Protein AF-A0A7X6XCK7-F1 (afdb_monomer)

Radius of gyration: 11.43 Å; Cα contacts (8 Å, |Δi|>4): 51; chains: 1; bounding box: 24×17×30 Å

Solvent-accessible surface area (backbone atoms only — not comparable to full-atom values): 3384 Å² total; per-residue (Å²): 138,69,76,43,65,68,41,75,42,32,91,60,30,84,85,53,52,87,45,76,34,70,65,45,70,81,67,89,46,72,68,50,43,53,49,50,56,63,75,46,61,89,56,90,83,83,89,79,80,92,81

Nearest PDB structures (foldseek):
  4jay-assembly1_A  TM=9.120E-01  e=2.830E-01  Pseudomonas aeruginosa PAO1
  3i99-assembly1_A  TM=9.309E-01  e=2.458E-01  Vibrio cholerae O1 biovar El Tor str. N16961

pLDDT: mean 93.16, std 4.38, range [74.88, 96.69]

Foldseek 3Di:
DDKDAFDWCLQQDPVSDTDTDRIDDDDPDPVSVVCVCVVPVPDDDDDGDSD

Structure (mmCIF, N/CA/C/O backbone):
data_AF-A0A7X6XCK7-F1
#
_entry.id   AF-A0A7X6XCK7-F1
#
loop_
_atom_site.group_PDB
_atom_site.id
_atom_site.type_symbol
_atom_site.label_atom_id
_atom_site.label_alt_id
_atom_site.label_comp_id
_atom_site.label_asym_id
_atom_site.label_entity_id
_atom_site.label_seq_id
_atom_site.pdbx_PDB_ins_code
_atom_site.Cartn_x
_atom_site.Cartn_y
_atom_site.Cartn_z
_atom_site.occupancy
_atom_site.B_iso_or_equiv
_atom_site.auth_seq_id
_atom_site.auth_comp_id
_atom_site.auth_asym_id
_atom_site.auth_atom_id
_atom_site.pdbx_PDB_model_num
ATOM 1 N N . MET A 1 1 ? -3.015 10.625 9.122 1.00 74.88 1 MET A N 1
ATOM 2 C CA . MET A 1 1 ? -3.800 9.922 8.089 1.00 74.88 1 MET A CA 1
ATOM 3 C C . MET A 1 1 ? -4.001 10.844 6.907 1.00 74.88 1 MET A C 1
ATOM 5 O O . MET A 1 1 ? -4.889 11.684 6.940 1.00 74.88 1 MET A O 1
ATOM 9 N N . ASN A 1 2 ? -3.154 10.708 5.889 1.00 86.62 2 ASN A N 1
ATOM 10 C CA . ASN A 1 2 ? -3.353 11.354 4.594 1.00 86.62 2 ASN A CA 1
ATOM 11 C C . ASN A 1 2 ? -3.709 10.265 3.576 1.00 86.62 2 ASN A C 1
ATOM 13 O O . ASN A 1 2 ? -2.825 9.530 3.135 1.00 86.62 2 ASN A O 1
ATOM 17 N N . ILE A 1 3 ? -5.003 10.107 3.288 1.00 93.31 3 ILE A N 1
ATOM 18 C CA . ILE A 1 3 ? -5.486 9.150 2.291 1.00 93.31 3 ILE A CA 1
ATOM 19 C C . ILE A 1 3 ? -5.622 9.891 0.969 1.00 93.31 3 ILE A C 1
ATOM 21 O O . ILE A 1 3 ? -6.404 10.831 0.845 1.00 93.31 3 ILE A O 1
ATOM 25 N N . GLN A 1 4 ? -4.850 9.460 -0.018 1.00 94.69 4 GLN A N 1
ATOM 26 C CA . GLN A 1 4 ? -4.935 9.972 -1.373 1.00 94.69 4 GLN A CA 1
ATOM 27 C C . GLN A 1 4 ? -5.848 9.067 -2.192 1.00 94.69 4 GLN A C 1
ATOM 29 O O . GLN A 1 4 ? -5.814 7.842 -2.069 1.00 94.69 4 GLN A O 1
ATOM 34 N N . HIS A 1 5 ? -6.663 9.674 -3.044 1.00 96.00 5 HIS A N 1
ATOM 35 C CA . HIS A 1 5 ? -7.611 8.953 -3.878 1.00 96.00 5 HIS A CA 1
ATOM 36 C C . HIS A 1 5 ? -7.150 8.968 -5.325 1.00 96.00 5 HIS A C 1
ATOM 38 O O . HIS A 1 5 ? -6.701 9.998 -5.823 1.00 96.00 5 HIS A O 1
ATOM 44 N N . ASN A 1 6 ? -7.362 7.855 -6.027 1.00 96.06 6 ASN A N 1
ATOM 45 C CA . ASN A 1 6 ? -7.223 7.800 -7.480 1.00 96.06 6 ASN A CA 1
ATOM 46 C C . ASN A 1 6 ? -5.833 8.218 -8.001 1.00 96.06 6 ASN A C 1
ATOM 48 O O . ASN A 1 6 ? -5.742 8.860 -9.049 1.00 96.06 6 ASN A O 1
ATOM 52 N N . ILE A 1 7 ? -4.760 7.835 -7.303 1.00 96.06 7 ILE A N 1
ATOM 53 C CA . ILE A 1 7 ? -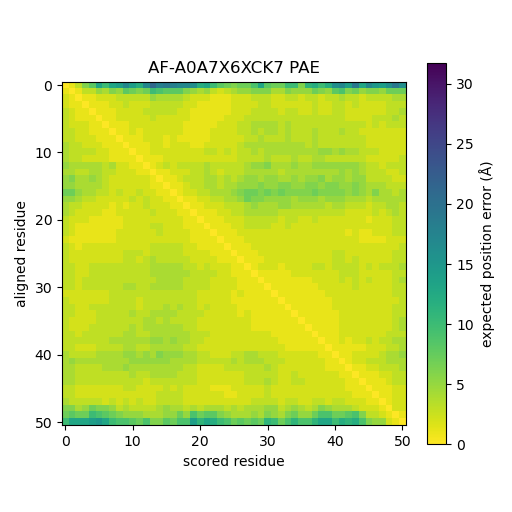3.390 8.221 -7.666 1.00 96.06 7 ILE A CA 1
ATOM 54 C C . ILE A 1 7 ? -2.721 7.216 -8.606 1.00 96.06 7 ILE A C 1
ATOM 56 O O . ILE A 1 7 ? -3.067 6.033 -8.619 1.00 96.06 7 ILE A O 1
ATOM 60 N N . GLN A 1 8 ? -1.723 7.679 -9.359 1.00 95.12 8 GLN A N 1
ATOM 61 C CA . GLN A 1 8 ? -0.840 6.809 -10.134 1.00 95.12 8 GLN A CA 1
ATOM 62 C C . GLN A 1 8 ? 0.267 6.214 -9.258 1.00 95.12 8 GLN A C 1
ATOM 64 O O . GLN A 1 8 ? 0.961 6.937 -8.549 1.00 95.12 8 GLN A O 1
ATOM 69 N N . LEU A 1 9 ? 0.468 4.902 -9.372 1.00 95.00 9 LEU A N 1
ATOM 70 C CA . LEU A 1 9 ? 1.513 4.148 -8.675 1.00 95.00 9 LEU A CA 1
ATOM 71 C C . LEU A 1 9 ? 2.842 4.106 -9.439 1.00 95.00 9 LEU A C 1
ATOM 73 O O . LEU A 1 9 ? 3.804 3.519 -8.954 1.00 95.00 9 LEU A O 1
ATOM 77 N N . LYS A 1 10 ? 2.926 4.740 -10.614 1.00 94.25 10 LYS A N 1
ATOM 78 C CA . LYS A 1 10 ? 4.146 4.827 -11.432 1.00 94.25 10 LYS A CA 1
ATOM 79 C C . LYS A 1 10 ? 5.398 5.302 -10.668 1.00 94.25 10 LYS A C 1
ATOM 81 O O . LYS A 1 10 ? 6.455 4.724 -10.902 1.00 94.25 10 LYS A O 1
ATOM 86 N N . PRO A 1 11 ? 5.328 6.294 -9.752 1.00 92.19 11 PRO A N 1
ATOM 87 C CA . PRO A 1 11 ? 6.486 6.702 -8.946 1.00 92.19 11 PRO A CA 1
ATOM 88 C C . PRO A 1 11 ? 6.886 5.685 -7.868 1.00 92.19 11 PRO A C 1
ATOM 90 O O . PRO A 1 11 ? 7.989 5.764 -7.339 1.00 92.19 11 PRO A O 1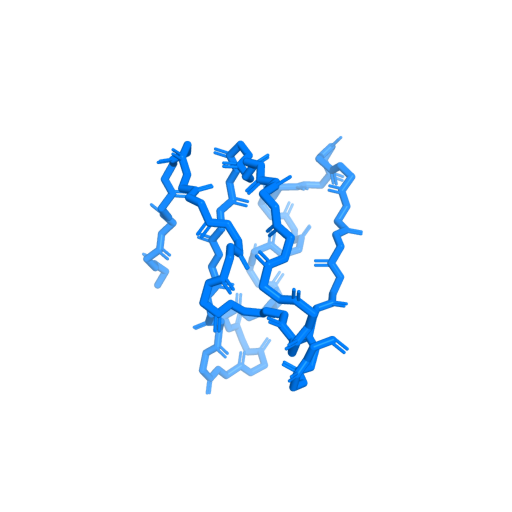
ATOM 93 N N . TYR A 1 12 ? 5.992 4.751 -7.544 1.00 92.00 12 TYR A N 1
ATOM 94 C CA . TYR A 1 12 ? 6.119 3.793 -6.447 1.00 92.00 12 TYR A CA 1
ATOM 95 C C . TYR A 1 12 ? 6.501 2.390 -6.929 1.00 92.00 12 TYR A C 1
ATOM 97 O O . TYR A 1 12 ? 6.431 1.442 -6.158 1.00 92.00 12 TYR A O 1
ATOM 105 N N . ASN A 1 13 ? 6.878 2.236 -8.203 1.00 90.38 13 ASN A N 1
ATOM 106 C CA . ASN A 1 13 ? 7.400 0.983 -8.732 1.00 90.38 13 ASN A CA 1
ATOM 107 C C . ASN A 1 13 ? 8.579 1.243 -9.682 1.00 90.38 13 ASN A C 1
ATOM 109 O O . ASN A 1 13 ? 8.542 2.143 -10.523 1.00 90.38 13 ASN A O 1
ATOM 113 N N . SER A 1 14 ? 9.642 0.447 -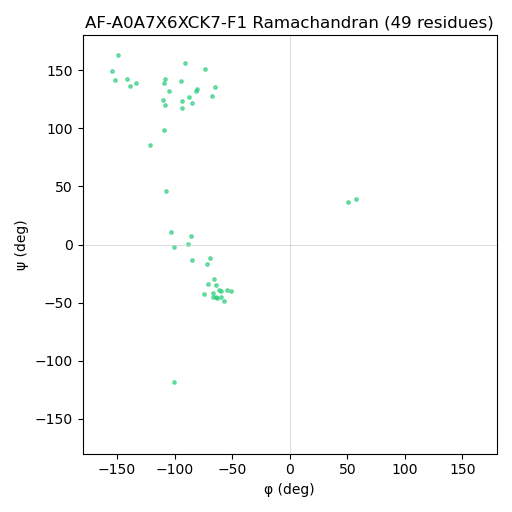9.555 1.00 92.31 14 SER A N 1
ATOM 114 C CA . SER A 1 14 ? 10.889 0.622 -10.316 1.00 92.31 14 SER A CA 1
ATOM 115 C C . SER A 1 14 ? 10.716 0.392 -11.820 1.00 92.31 14 SER A C 1
ATOM 117 O O . SER A 1 14 ? 11.380 1.045 -12.624 1.00 92.31 14 SER A O 1
ATOM 119 N N . PHE A 1 15 ? 9.770 -0.467 -12.204 1.00 93.25 15 PHE A N 1
ATOM 120 C CA . PHE A 1 15 ? 9.392 -0.703 -13.598 1.00 93.25 15 PHE A CA 1
ATOM 121 C C . PHE A 1 15 ? 8.669 0.487 -14.247 1.00 93.25 15 PHE A C 1
ATOM 123 O O . PHE A 1 15 ? 8.502 0.508 -15.467 1.00 93.25 15 PHE A O 1
ATOM 130 N N . ARG A 1 16 ? 8.248 1.483 -13.455 1.00 90.25 16 ARG A N 1
ATOM 131 C CA . ARG A 1 16 ? 7.464 2.652 -13.879 1.00 90.25 16 ARG A CA 1
ATOM 132 C C . ARG A 1 16 ? 6.231 2.270 -14.699 1.00 90.25 16 ARG A C 1
ATOM 134 O O . ARG A 1 16 ? 5.858 2.979 -15.638 1.00 90.25 16 ARG A O 1
ATOM 141 N N . THR A 1 17 ? 5.596 1.159 -14.344 1.00 93.31 17 THR A N 1
ATOM 142 C CA . THR A 1 17 ? 4.342 0.730 -14.955 1.00 93.31 17 THR A CA 1
ATOM 143 C C . THR A 1 17 ? 3.188 1.590 -14.467 1.00 93.31 17 T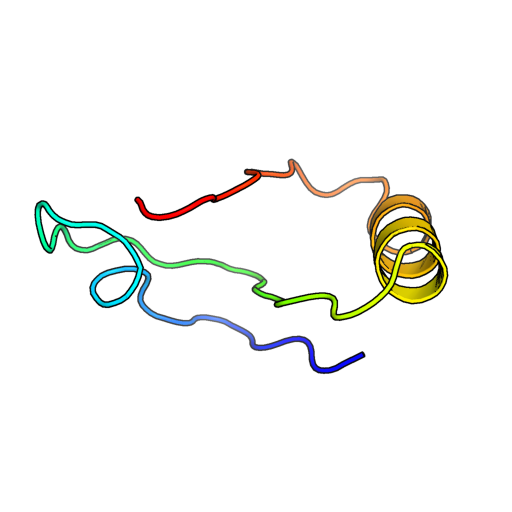HR A C 1
ATOM 145 O O . THR A 1 17 ? 3.201 2.136 -13.358 1.00 93.31 17 THR A O 1
ATOM 148 N N . GLU A 1 18 ? 2.183 1.733 -15.329 1.00 93.75 18 GLU A N 1
ATOM 149 C CA . GLU A 1 18 ? 0.983 2.496 -15.022 1.00 93.75 18 GLU A CA 1
ATOM 150 C C . GLU A 1 18 ? 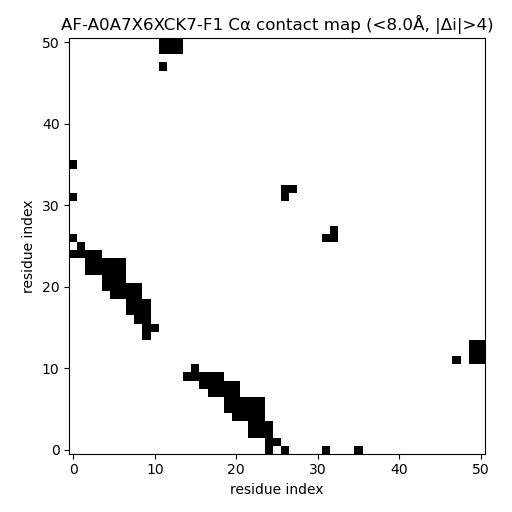-0.015 1.626 -14.269 1.00 93.75 18 GLU A C 1
ATOM 152 O O . GLU A 1 18 ? -0.464 0.589 -14.752 1.00 93.75 18 GLU A O 1
ATOM 157 N N . ALA A 1 19 ? -0.380 2.076 -13.076 1.00 93.19 19 ALA A N 1
ATOM 158 C CA . ALA A 1 19 ? -1.401 1.450 -12.254 1.00 93.19 19 ALA A CA 1
ATOM 159 C C . ALA A 1 19 ? -2.039 2.518 -11.374 1.00 93.19 19 ALA A C 1
ATOM 161 O O . ALA A 1 19 ? -1.359 3.421 -10.886 1.00 93.19 19 ALA A O 1
ATOM 162 N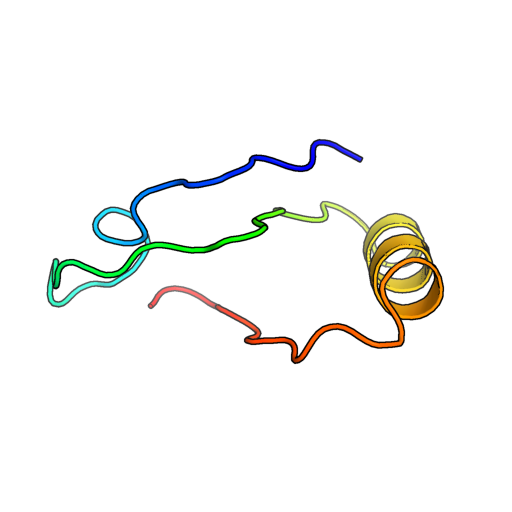 N . LYS A 1 20 ? -3.353 2.434 -11.178 1.00 95.50 20 LYS A N 1
ATOM 163 C CA . LYS A 1 20 ? -4.098 3.422 -10.401 1.00 95.50 20 LYS A CA 1
ATOM 164 C C . LYS A 1 20 ? -4.561 2.815 -9.086 1.00 95.50 20 LYS A C 1
ATOM 166 O O . LYS A 1 20 ? -5.274 1.814 -9.086 1.00 95.50 20 LYS A O 1
ATOM 171 N N . ALA A 1 21 ? -4.194 3.443 -7.976 1.00 95.69 21 ALA A N 1
ATOM 172 C CA . ALA A 1 21 ? -4.703 3.080 -6.663 1.00 95.69 21 ALA A CA 1
ATOM 173 C C . ALA A 1 21 ? -6.005 3.838 -6.381 1.00 95.69 21 ALA A C 1
ATOM 175 O O . ALA A 1 21 ? -6.044 5.067 -6.459 1.00 95.69 21 ALA A O 1
ATOM 176 N N . LYS A 1 22 ? -7.071 3.112 -6.018 1.00 96.69 22 LYS A N 1
ATOM 177 C CA . LYS A 1 22 ? -8.326 3.715 -5.530 1.00 96.69 22 LYS A CA 1
ATOM 178 C C . LYS A 1 22 ? -8.063 4.547 -4.272 1.00 96.69 22 LYS A C 1
ATOM 180 O O . LYS A 1 22 ? -8.546 5.673 -4.172 1.00 96.69 22 LYS A O 1
ATOM 185 N N . LEU A 1 23 ? -7.278 3.982 -3.357 1.00 95.94 23 LEU A N 1
ATOM 186 C CA . LEU A 1 23 ? -6.844 4.567 -2.094 1.00 95.94 23 LEU A CA 1
ATOM 187 C C . LEU A 1 23 ? -5.344 4.330 -1.940 1.00 95.94 23 LEU A C 1
ATOM 189 O O . LEU A 1 23 ? -4.863 3.235 -2.234 1.00 95.94 23 LEU A O 1
ATOM 193 N N . PHE A 1 24 ? -4.626 5.333 -1.457 1.00 95.81 24 PHE A N 1
ATOM 194 C CA . PHE A 1 24 ? -3.202 5.243 -1.173 1.00 95.81 24 PHE A CA 1
ATOM 195 C C . PHE A 1 24 ? -2.856 5.993 0.110 1.00 95.81 24 PHE A C 1
ATOM 197 O O . PHE A 1 24 ? -3.404 7.061 0.387 1.00 95.81 24 PHE A O 1
ATOM 204 N N . CYS A 1 25 ? -1.933 5.439 0.886 1.00 95.06 25 CYS A N 1
ATOM 205 C CA . CYS A 1 25 ? -1.436 6.047 2.109 1.00 95.06 25 CYS A CA 1
ATOM 206 C C . CYS A 1 25 ? -0.021 5.565 2.425 1.00 95.06 25 CYS A C 1
ATOM 208 O O . CYS A 1 25 ? 0.315 4.410 2.170 1.00 95.06 25 CYS A O 1
ATOM 210 N N . GLU A 1 26 ? 0.760 6.428 3.069 1.00 94.50 26 GLU A N 1
ATOM 211 C CA . GLU A 1 26 ? 2.113 6.127 3.546 1.00 94.50 26 GLU A CA 1
ATOM 212 C C . GLU A 1 26 ? 2.149 6.339 5.065 1.00 94.50 26 GLU A C 1
ATOM 214 O O . GLU A 1 26 ? 2.435 7.452 5.522 1.00 94.50 26 GLU A O 1
ATOM 219 N N . PRO A 1 27 ? 1.767 5.324 5.865 1.00 94.06 27 PRO A N 1
ATOM 220 C CA . PRO A 1 27 ? 1.762 5.450 7.315 1.00 94.06 27 PRO A CA 1
ATOM 221 C C . PRO A 1 27 ? 3.185 5.636 7.845 1.00 94.06 27 PRO A C 1
ATOM 223 O O . PRO A 1 27 ? 4.101 4.917 7.451 1.00 94.06 27 PRO A O 1
ATOM 226 N N . LYS A 1 28 ? 3.360 6.575 8.777 1.00 94.56 28 LYS A N 1
ATOM 227 C CA . LYS A 1 28 ? 4.674 6.886 9.374 1.00 94.56 28 LYS A CA 1
ATOM 228 C C . LYS A 1 28 ? 4.885 6.267 10.756 1.00 94.56 28 LYS A C 1
ATOM 230 O O . LYS A 1 28 ? 5.953 6.431 11.338 1.00 94.56 28 LYS A O 1
ATOM 235 N N . SER A 1 29 ? 3.881 5.574 11.294 1.00 95.75 29 SER A N 1
ATOM 236 C CA . SER A 1 29 ? 3.964 4.889 12.584 1.00 95.75 29 SER A CA 1
ATOM 237 C C . SER A 1 29 ? 3.086 3.635 12.630 1.00 95.75 29 SER A C 1
ATOM 239 O O . SER A 1 29 ? 2.167 3.460 11.821 1.00 95.75 29 SER A O 1
ATOM 241 N N . VAL A 1 30 ? 3.352 2.766 13.608 1.00 96.19 30 VAL A N 1
ATOM 242 C CA . VAL A 1 30 ? 2.586 1.530 13.842 1.00 96.19 30 VAL A CA 1
ATOM 243 C C . VAL A 1 30 ? 1.136 1.840 14.221 1.00 96.19 30 VAL A C 1
ATOM 245 O O . VAL A 1 30 ? 0.211 1.128 13.820 1.00 96.19 30 VAL A O 1
ATOM 248 N N . GLU A 1 31 ? 0.912 2.929 14.951 1.00 95.94 31 GLU A N 1
ATOM 249 C CA . GLU A 1 31 ? -0.416 3.391 15.352 1.00 95.94 31 GLU A CA 1
ATOM 250 C C . GLU A 1 31 ? -1.222 3.849 14.135 1.00 95.94 31 GLU A C 1
ATOM 252 O O . GLU A 1 31 ? -2.410 3.537 14.028 1.00 95.94 31 GLU A O 1
ATOM 257 N N . GLU A 1 32 ? -0.590 4.566 13.202 1.00 94.69 32 GLU A N 1
ATOM 258 C CA . GLU A 1 32 ? -1.238 4.999 11.964 1.00 94.69 32 GLU A CA 1
ATOM 259 C C . GLU A 1 32 ? -1.586 3.804 11.071 1.00 94.69 32 GLU A C 1
ATOM 261 O O . GLU A 1 32 ? -2.725 3.697 10.610 1.00 94.69 32 GLU A O 1
ATOM 266 N N . LEU A 1 33 ? -0.651 2.864 10.904 1.00 94.50 33 LEU A N 1
ATOM 267 C CA . LEU A 1 33 ? -0.893 1.621 10.174 1.00 94.50 33 LEU A CA 1
ATOM 268 C C . LEU A 1 33 ? -2.065 0.839 10.783 1.00 94.50 33 LEU A C 1
ATOM 270 O O . LEU A 1 33 ? -2.995 0.456 10.073 1.00 94.50 33 LEU A O 1
ATOM 274 N N . SER A 1 34 ? -2.063 0.656 12.106 1.00 95.56 34 SER A N 1
ATOM 275 C CA . SER A 1 34 ? -3.121 -0.067 12.822 1.00 95.56 34 SER A CA 1
ATOM 276 C C . SER A 1 34 ? -4.491 0.586 12.637 1.00 95.56 34 SER A C 1
ATOM 278 O O . SER A 1 34 ? -5.488 -0.113 12.441 1.00 95.56 34 SER A O 1
ATOM 280 N N . LYS A 1 35 ? -4.555 1.923 12.660 1.00 94.94 35 LYS A N 1
ATOM 281 C CA . LYS A 1 35 ? -5.791 2.671 12.392 1.00 94.94 35 LYS A CA 1
ATOM 282 C C . LYS A 1 35 ? -6.286 2.451 10.963 1.00 94.94 35 LYS A C 1
ATOM 284 O O . LYS A 1 35 ? -7.465 2.162 10.786 1.00 94.94 35 LYS A O 1
ATOM 289 N N . ILE A 1 36 ? -5.406 2.530 9.964 1.00 93.88 36 ILE A N 1
ATOM 290 C CA . ILE A 1 36 ? -5.768 2.352 8.548 1.00 93.88 36 ILE A CA 1
ATOM 291 C C . ILE A 1 36 ? -6.275 0.934 8.285 1.00 93.88 36 ILE A C 1
ATOM 293 O O . ILE A 1 36 ? -7.313 0.759 7.647 1.00 93.88 36 ILE A O 1
ATOM 297 N N . VAL A 1 37 ? -5.584 -0.079 8.814 1.00 93.38 37 VAL A N 1
ATOM 298 C CA . VAL A 1 37 ? -5.963 -1.483 8.609 1.00 93.38 37 VAL A CA 1
ATOM 299 C C . VAL A 1 37 ? -7.351 -1.773 9.180 1.00 93.38 37 VAL A C 1
ATOM 301 O O . VAL A 1 37 ? -8.126 -2.481 8.538 1.00 93.38 37 VAL A O 1
ATOM 304 N N . ARG A 1 38 ? -7.678 -1.199 10.346 1.00 94.81 38 ARG A N 1
ATOM 305 C CA . ARG A 1 38 ? -8.995 -1.344 10.987 1.00 94.81 38 ARG A CA 1
ATOM 306 C C . ARG A 1 38 ? -10.087 -0.532 10.292 1.00 94.81 38 ARG A C 1
ATOM 308 O O . ARG A 1 38 ? -11.185 -1.040 10.128 1.00 94.81 38 ARG A O 1
ATOM 315 N N . HIS A 1 39 ? -9.801 0.713 9.907 1.00 95.00 39 HIS A N 1
ATOM 316 C CA . HIS A 1 39 ? -10.802 1.614 9.325 1.00 95.00 39 HIS A CA 1
ATOM 317 C C . HIS A 1 39 ? -11.218 1.200 7.908 1.00 95.00 39 HIS A C 1
ATOM 319 O O . HIS A 1 39 ? -12.373 1.358 7.537 1.00 95.00 39 HIS A O 1
ATOM 325 N N . TYR A 1 40 ? -10.290 0.636 7.131 1.00 93.88 40 TYR A N 1
ATOM 326 C CA . TYR A 1 40 ? -10.544 0.139 5.779 1.00 93.88 40 TYR A CA 1
ATOM 327 C C . TYR A 1 40 ? -10.546 -1.391 5.748 1.00 93.88 40 TYR A C 1
ATOM 329 O O . TYR A 1 40 ? -9.876 -1.987 4.905 1.00 93.88 40 TYR A O 1
ATOM 337 N N . SER A 1 41 ? -11.232 -2.049 6.687 1.00 94.69 41 SER A N 1
ATOM 338 C CA . SER A 1 41 ? -11.238 -3.517 6.818 1.00 94.69 41 SER A CA 1
ATOM 339 C C . SER A 1 41 ? -11.635 -4.230 5.525 1.00 94.69 41 SER A C 1
ATOM 341 O O . SER A 1 41 ? -10.989 -5.211 5.160 1.00 94.69 41 SER A O 1
ATOM 343 N N . ASP A 1 42 ? -12.610 -3.674 4.807 1.00 95.69 42 ASP A N 1
ATOM 344 C CA . ASP A 1 42 ? -13.264 -4.313 3.657 1.00 95.69 42 ASP A CA 1
ATOM 345 C C . ASP A 1 42 ? -12.506 -4.099 2.337 1.00 95.69 42 ASP A C 1
ATOM 347 O O . ASP A 1 42 ? -12.748 -4.781 1.341 1.00 95.69 42 ASP A O 1
ATOM 351 N N . GLU A 1 43 ? -11.550 -3.167 2.319 1.00 94.88 43 GLU A N 1
ATOM 352 C CA . GLU A 1 43 ? -10.700 -2.921 1.158 1.00 94.88 43 GLU A CA 1
ATOM 353 C C . GLU A 1 43 ? -9.571 -3.958 1.097 1.00 94.88 43 GLU A C 1
ATOM 355 O O . GLU A 1 43 ? -8.873 -4.216 2.091 1.00 94.88 43 GLU A O 1
ATOM 360 N N . LYS A 1 44 ? -9.341 -4.520 -0.097 1.00 95.19 44 LYS A N 1
ATOM 361 C CA . LYS A 1 44 ? -8.168 -5.361 -0.370 1.00 95.19 44 LYS A CA 1
ATOM 362 C C . LYS A 1 44 ? -6.912 -4.493 -0.318 1.00 95.19 44 LYS A C 1
ATOM 364 O O . LYS A 1 44 ? -6.842 -3.458 -0.976 1.00 95.19 44 LYS A O 1
ATOM 369 N N . LYS A 1 45 ? -5.922 -4.921 0.465 1.00 94.06 45 LYS A N 1
ATOM 370 C CA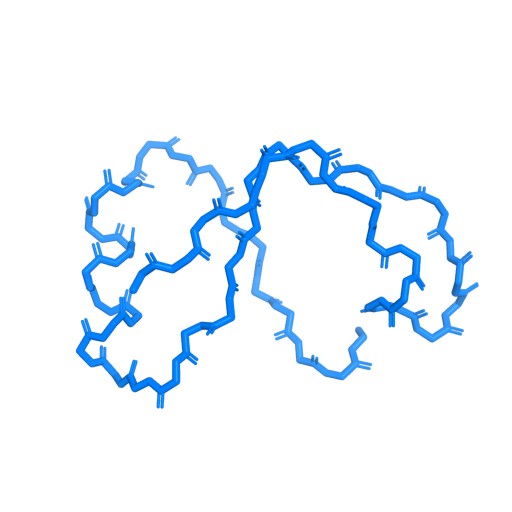 . LYS A 1 45 ? -4.713 -4.137 0.747 1.00 94.06 45 LYS A CA 1
ATOM 371 C C . LYS A 1 45 ? -3.534 -4.697 -0.033 1.00 94.06 45 LYS A C 1
ATOM 373 O O . LYS A 1 45 ? -3.290 -5.899 -0.004 1.00 94.06 45 LYS A O 1
ATOM 378 N N . LEU A 1 46 ? -2.802 -3.806 -0.689 1.00 94.25 46 LEU A N 1
ATOM 379 C CA . LEU A 1 46 ? -1.492 -4.071 -1.267 1.00 94.25 46 LEU A CA 1
ATOM 380 C C . LEU A 1 46 ? -0.464 -3.331 -0.411 1.00 94.25 46 LEU A C 1
ATOM 382 O O . LEU A 1 46 ? -0.560 -2.115 -0.262 1.00 94.25 46 LEU A O 1
ATOM 386 N N . VAL A 1 47 ? 0.482 -4.062 0.176 1.00 93.81 47 VAL A N 1
ATOM 387 C CA . VAL A 1 47 ? 1.576 -3.467 0.952 1.00 93.81 47 VAL A CA 1
ATOM 388 C C . VAL A 1 47 ? 2.763 -3.278 0.018 1.00 93.81 47 VAL A C 1
ATOM 390 O O . VAL A 1 47 ? 3.206 -4.237 -0.607 1.00 93.81 47 VAL A O 1
ATOM 393 N N . LEU A 1 48 ? 3.252 -2.044 -0.080 1.00 91.75 48 LEU A N 1
ATOM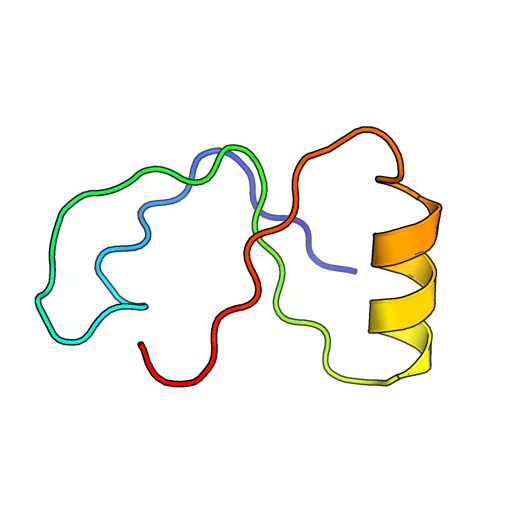 394 C CA . LEU A 1 48 ? 4.379 -1.670 -0.929 1.00 91.75 48 LEU A CA 1
ATOM 395 C C . LEU A 1 48 ? 5.603 -1.351 -0.063 1.00 91.75 48 LEU A C 1
ATOM 397 O O . LEU A 1 48 ? 5.476 -0.717 0.984 1.00 91.75 48 LEU A O 1
ATOM 401 N N . GLY A 1 49 ? 6.773 -1.805 -0.512 1.00 89.00 49 GLY A N 1
ATO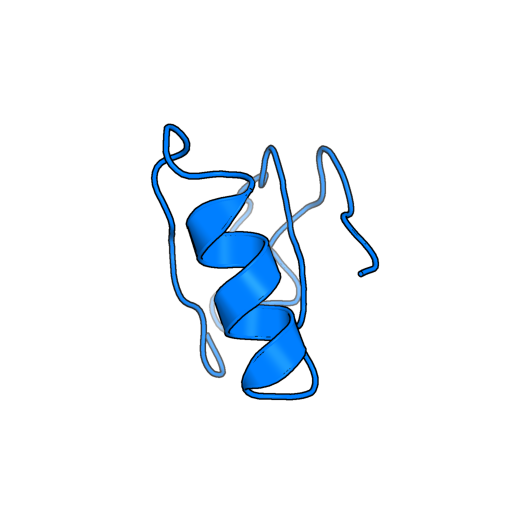M 402 C CA . GLY A 1 49 ? 8.079 -1.404 0.013 1.00 89.00 49 GLY A CA 1
ATOM 403 C C . GLY A 1 49 ? 8.729 -0.368 -0.906 1.00 89.00 49 GLY A C 1
ATOM 404 O O . GLY A 1 49 ? 8.177 0.702 -1.129 1.00 89.00 49 GLY A O 1
ATOM 405 N N . GLY A 1 50 ? 9.892 -0.700 -1.472 1.00 83.94 50 GLY A N 1
ATOM 406 C CA . GLY A 1 50 ? 10.585 0.138 -2.466 1.00 83.94 50 GLY A CA 1
ATOM 407 C C . GLY A 1 50 ? 10.135 -0.058 -3.923 1.00 83.94 50 GLY A C 1
ATOM 408 O O . GLY A 1 50 ? 10.787 0.467 -4.825 1.00 83.94 50 GLY A O 1
ATOM 409 N N . GLY A 1 51 ? 9.080 -0.840 -4.158 1.00 74.88 51 GLY A N 1
ATOM 410 C CA . GLY A 1 51 ? 8.610 -1.246 -5.485 1.00 74.88 51 GLY A CA 1
ATOM 411 C C . GLY A 1 51 ? 8.063 -2.656 -5.467 1.00 74.88 51 GLY A C 1
ATOM 412 O O . GLY A 1 51 ? 8.897 -3.584 -5.437 1.00 74.88 51 GLY A O 1
#

Mean predicted aligned error: 2.95 Å

Sequence (51 aa):
MNIQHNIQLKPYNSFRTEAKAKLFCEPKSVEELSKIVRHYSDEKKLVLGGG

Secondary structure (DSSP, 8-state):
---EEEEE-GGGSTT----EEEEE----SHHHHHHHHHHTTTS-----S--